Protein AF-A0A1R4K8W9-F1 (afdb_monomer_lite)

Radius of gyration: 17.44 Å; chains: 1; bounding box: 44×37×46 Å

Organism: NCBI:txid1255609

Sequence (161 aa):
MVFISSLYRFVMVDKDFASDDVKMVTRKDALNFVVGKNAFVLSFSISIFIVVIISSSIFDASFLNINFLIEILTYSFFVLGSENIIYIFHNKSVEGYTSGSKRDEIEDIKIGIENFKDQIPSLIMICFLLFFVIGFRPNIYFSFFYYTACMGTLIYFKKKA

Structure (mmCIF, N/CA/C/O backbone):
data_AF-A0A1R4K8W9-F1
#
_entry.id   AF-A0A1R4K8W9-F1
#
loop_
_atom_site.group_PDB
_atom_site.id
_atom_site.type_symbol
_atom_site.label_atom_id
_atom_site.label_alt_id
_atom_site.label_comp_id
_atom_site.label_asym_id
_atom_site.label_entity_id
_atom_site.label_seq_id
_atom_site.pdbx_PDB_ins_code
_atom_site.Cartn_x
_atom_site.Cartn_y
_atom_site.Cartn_z
_atom_site.occupancy
_atom_site.B_iso_or_equiv
_atom_site.auth_seq_id
_atom_site.auth_comp_id
_atom_site.auth_asym_id
_atom_site.auth_atom_id
_atom_site.pdbx_PDB_model_num
ATOM 1 N N . MET A 1 1 ? 8.142 1.521 -0.996 1.00 77.69 1 MET A N 1
ATOM 2 C CA . MET A 1 1 ? 7.478 0.424 -0.250 1.00 77.69 1 MET A CA 1
ATOM 3 C C . MET A 1 1 ? 7.061 0.873 1.143 1.00 77.69 1 MET A C 1
ATOM 5 O O . MET A 1 1 ? 5.865 0.972 1.363 1.00 77.69 1 MET A O 1
ATOM 9 N N . VAL A 1 2 ? 8.001 1.246 2.025 1.00 80.31 2 VAL A N 1
ATOM 10 C CA . VAL A 1 2 ? 7.686 1.777 3.373 1.00 80.31 2 VAL A CA 1
ATOM 11 C C . VAL A 1 2 ? 6.737 2.975 3.305 1.00 80.31 2 VAL A C 1
ATOM 13 O O . VAL A 1 2 ? 5.678 2.931 3.910 1.00 80.31 2 VAL A O 1
ATOM 16 N N . PHE A 1 3 ? 7.047 3.971 2.466 1.00 83.31 3 PHE A N 1
ATOM 17 C CA . PHE A 1 3 ? 6.193 5.149 2.266 1.00 83.31 3 PHE A CA 1
ATOM 18 C C . PHE A 1 3 ? 4.720 4.804 1.975 1.00 83.31 3 PHE A C 1
ATOM 20 O O . PHE A 1 3 ? 3.818 5.370 2.578 1.00 83.31 3 PHE A O 1
ATOM 27 N N . ILE A 1 4 ? 4.479 3.833 1.091 1.00 85.19 4 ILE A N 1
ATOM 28 C CA . ILE A 1 4 ? 3.128 3.434 0.670 1.00 85.19 4 ILE A CA 1
ATOM 29 C C . ILE A 1 4 ? 2.391 2.710 1.797 1.00 85.19 4 ILE A C 1
ATOM 31 O O . ILE A 1 4 ? 1.211 2.962 2.010 1.00 85.19 4 ILE A O 1
ATOM 35 N N . SER A 1 5 ? 3.089 1.845 2.536 1.00 84.50 5 SER A N 1
ATOM 36 C CA . SER A 1 5 ? 2.542 1.172 3.720 1.00 84.50 5 SER A CA 1
ATOM 37 C C . SER A 1 5 ? 2.174 2.182 4.815 1.00 84.50 5 SER A C 1
ATOM 39 O O . SER A 1 5 ? 1.060 2.153 5.338 1.00 84.50 5 SER A O 1
ATOM 41 N N . SER A 1 6 ? 3.060 3.142 5.100 1.00 82.25 6 SER A N 1
ATOM 42 C CA . SER A 1 6 ? 2.808 4.210 6.073 1.00 82.25 6 SER A CA 1
ATOM 43 C C . SER A 1 6 ? 1.627 5.090 5.663 1.00 82.25 6 SER A C 1
ATOM 45 O O . SER A 1 6 ? 0.752 5.353 6.484 1.00 82.25 6 SER A O 1
ATOM 47 N N . LEU A 1 7 ? 1.559 5.493 4.391 1.00 84.56 7 LEU A N 1
ATOM 48 C CA . LEU A 1 7 ? 0.459 6.296 3.861 1.00 84.56 7 LEU A CA 1
ATOM 49 C C . LEU A 1 7 ? -0.872 5.537 3.904 1.00 84.56 7 LEU A C 1
ATOM 51 O O . LEU A 1 7 ? -1.887 6.104 4.296 1.00 84.56 7 LEU A O 1
ATOM 55 N N . TYR A 1 8 ? -0.874 4.250 3.548 1.00 84.38 8 TYR A N 1
ATOM 56 C CA . TYR A 1 8 ? -2.066 3.412 3.657 1.00 84.38 8 TYR A CA 1
ATOM 57 C C . TYR A 1 8 ? -2.580 3.364 5.097 1.00 84.38 8 TYR A C 1
ATOM 59 O O . TYR A 1 8 ? -3.767 3.578 5.330 1.00 84.38 8 TYR A O 1
ATOM 67 N N . ARG A 1 9 ? -1.696 3.141 6.074 1.00 77.81 9 ARG A N 1
ATOM 68 C CA . ARG A 1 9 ? -2.067 3.116 7.496 1.00 77.81 9 ARG A CA 1
ATOM 69 C C . ARG A 1 9 ? -2.595 4.454 7.980 1.00 77.81 9 ARG A C 1
ATOM 71 O O . ARG A 1 9 ? -3.632 4.484 8.630 1.00 77.81 9 ARG A O 1
ATOM 78 N N . PHE A 1 10 ? -1.936 5.544 7.612 1.00 78.81 10 PHE A N 1
ATOM 79 C CA . PHE A 1 10 ? -2.419 6.881 7.932 1.00 78.81 10 PHE A CA 1
ATOM 80 C C . PHE A 1 10 ? -3.848 7.107 7.414 1.00 78.81 10 PHE A C 1
ATOM 82 O O . PHE A 1 10 ? -4.684 7.670 8.100 1.00 78.81 10 PHE A O 1
ATOM 89 N N . VAL A 1 11 ? -4.170 6.600 6.226 1.00 79.56 11 VAL A N 1
ATOM 90 C CA . VAL A 1 11 ? -5.476 6.822 5.590 1.00 79.56 11 VAL A CA 1
ATOM 91 C C . VAL A 1 11 ? -6.565 5.846 6.072 1.00 79.56 11 VAL A C 1
ATOM 93 O O . VAL A 1 11 ? -7.741 6.215 6.114 1.00 79.56 11 VAL A O 1
ATOM 96 N N . MET A 1 12 ? -6.201 4.601 6.405 1.00 74.00 12 MET A N 1
ATOM 97 C CA . MET A 1 12 ? -7.136 3.501 6.715 1.00 74.00 12 MET A CA 1
ATOM 98 C C . MET A 1 12 ? -7.276 3.173 8.206 1.00 74.00 12 MET A C 1
ATOM 100 O O . MET A 1 12 ? -8.26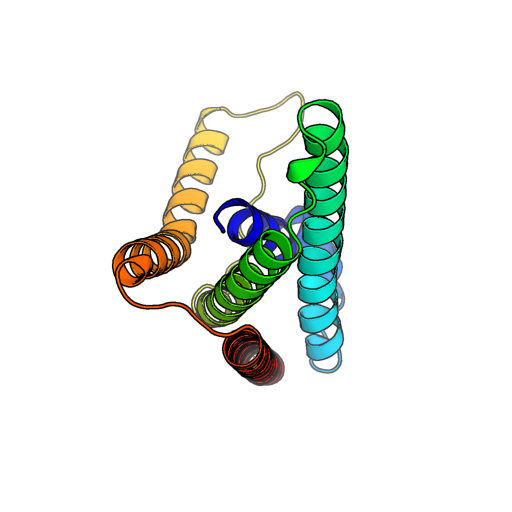3 2.545 8.600 1.00 74.00 12 MET A O 1
ATOM 104 N N . VAL A 1 13 ? -6.276 3.515 9.018 1.00 69.69 13 VAL A N 1
ATOM 105 C CA . VAL A 1 13 ? -6.132 3.043 10.405 1.00 69.69 13 VAL A CA 1
ATOM 106 C C . VAL A 1 13 ? -6.159 4.195 11.406 1.00 69.69 13 VAL A C 1
ATOM 108 O O . VAL A 1 13 ? -6.698 4.017 12.497 1.00 69.69 13 VAL A O 1
ATOM 111 N N . ASP A 1 14 ? -5.612 5.358 11.055 1.00 69.75 14 ASP A N 1
ATOM 112 C CA . ASP A 1 14 ? -5.602 6.533 11.930 1.00 69.75 14 ASP A CA 1
ATOM 113 C C . ASP A 1 14 ? -7.029 6.982 12.273 1.00 69.75 14 ASP A C 1
ATOM 115 O O . ASP A 1 14 ? -7.863 7.147 11.381 1.00 69.75 14 ASP A O 1
ATOM 119 N N . LYS A 1 15 ? -7.334 7.146 13.565 1.00 65.69 15 LYS A N 1
ATOM 120 C CA . LYS A 1 15 ? -8.681 7.505 14.025 1.00 65.69 15 LYS A CA 1
ATOM 121 C C . LYS A 1 15 ? -9.161 8.849 13.488 1.00 65.69 15 LYS A C 1
ATOM 123 O O . LYS A 1 15 ? -10.351 8.948 13.208 1.00 65.69 15 LYS A O 1
ATOM 128 N N . ASP A 1 16 ? -8.307 9.847 13.301 1.00 62.78 16 ASP A N 1
ATOM 129 C CA . ASP A 1 16 ? -8.754 11.163 12.832 1.00 62.78 16 ASP A CA 1
ATOM 130 C C . ASP A 1 16 ? -9.142 11.102 11.350 1.00 62.78 16 ASP A C 1
ATOM 132 O O . ASP A 1 16 ? -10.144 11.681 10.941 1.00 62.78 16 ASP A O 1
ATOM 136 N N . PHE A 1 17 ? -8.435 10.287 10.562 1.00 60.34 17 PHE A N 1
ATOM 137 C CA . PHE A 1 17 ? -8.746 10.050 9.146 1.00 60.34 17 PHE A CA 1
ATOM 138 C C . PHE A 1 17 ? -9.785 8.950 8.888 1.00 60.34 17 PHE A C 1
ATOM 140 O O . PHE A 1 17 ? -10.394 8.905 7.813 1.00 60.34 17 PHE A O 1
ATOM 147 N N . ALA A 1 18 ? -9.975 8.033 9.836 1.00 60.97 18 ALA A N 1
ATOM 148 C CA . ALA A 1 18 ? -10.952 6.955 9.748 1.00 60.97 18 ALA A CA 1
ATOM 149 C C . ALA A 1 18 ? -12.302 7.339 10.374 1.00 60.97 18 ALA A C 1
ATOM 151 O O . ALA A 1 18 ? -13.327 6.839 9.919 1.00 60.97 18 ALA A O 1
ATOM 152 N N . SER A 1 19 ? -12.345 8.203 11.396 1.00 55.94 19 SER A N 1
ATOM 153 C CA . SER A 1 19 ? -13.572 8.508 12.157 1.00 55.94 19 SER A CA 1
ATOM 154 C C . SER A 1 19 ? -14.633 9.271 11.362 1.00 55.94 19 SER A C 1
ATOM 156 O O . SER A 1 19 ? -15.825 9.045 11.601 1.00 55.94 19 SER A O 1
ATOM 158 N N . ASP A 1 20 ? -14.229 10.085 10.383 1.00 50.16 20 ASP A N 1
ATOM 159 C CA . ASP A 1 20 ? -15.157 10.747 9.458 1.00 50.16 20 ASP A CA 1
ATOM 160 C C . ASP A 1 20 ? -15.853 9.742 8.525 1.00 50.16 20 ASP A C 1
ATOM 162 O O . ASP A 1 20 ? -17.044 9.874 8.240 1.00 50.16 20 ASP A O 1
ATOM 166 N N . ASP A 1 21 ? -15.163 8.663 8.144 1.00 51.50 21 ASP A N 1
ATOM 167 C CA . ASP A 1 21 ? -15.714 7.630 7.264 1.00 51.50 21 ASP A CA 1
ATOM 168 C C . ASP A 1 21 ? -16.416 6.496 8.023 1.00 51.50 21 ASP A C 1
ATOM 170 O O . ASP A 1 21 ? -17.386 5.936 7.518 1.00 51.50 21 ASP A O 1
ATOM 174 N N . VAL A 1 22 ? -15.999 6.174 9.256 1.00 52.59 22 VAL A N 1
ATOM 175 C CA . VAL A 1 22 ? -16.625 5.138 10.107 1.00 52.59 22 VAL A CA 1
ATOM 176 C C . VAL A 1 22 ? -18.086 5.483 10.430 1.00 52.59 22 VAL A C 1
ATOM 178 O O . VAL A 1 22 ? -18.908 4.576 10.560 1.00 52.59 22 VAL A O 1
ATOM 181 N N . LYS A 1 23 ? -18.453 6.774 10.471 1.00 48.44 23 LYS A N 1
ATOM 182 C CA . LYS A 1 23 ? -19.855 7.218 10.602 1.00 48.44 23 LYS A CA 1
ATOM 183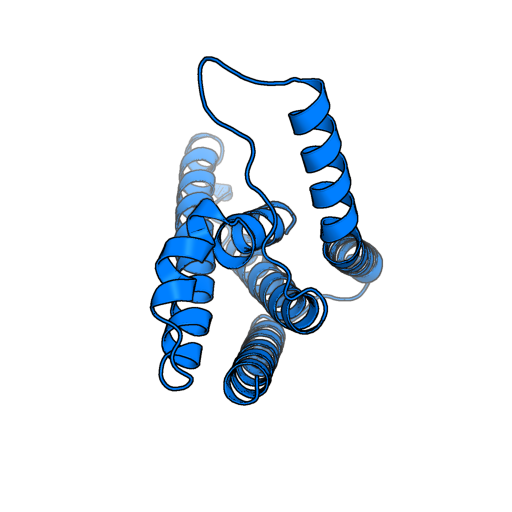 C C . LYS A 1 23 ? -20.691 7.013 9.328 1.00 48.44 23 LYS A C 1
ATOM 185 O O . LYS A 1 23 ? -21.916 7.000 9.423 1.00 48.44 23 LYS A O 1
ATOM 190 N N . MET A 1 24 ? -20.063 6.815 8.166 1.00 45.78 24 MET A N 1
ATOM 191 C CA . MET A 1 24 ? -20.727 6.566 6.877 1.00 45.78 24 MET A CA 1
ATOM 192 C C . MET A 1 24 ? -20.777 5.081 6.475 1.00 45.78 24 MET A C 1
ATOM 194 O O . MET A 1 24 ? -21.419 4.740 5.482 1.00 45.78 24 MET A O 1
ATOM 198 N N . VAL A 1 25 ? -20.166 4.161 7.230 1.00 49.50 25 VAL A N 1
ATOM 199 C CA . VAL A 1 25 ? -20.142 2.734 6.860 1.00 49.50 25 VAL A CA 1
ATOM 200 C C . VAL A 1 25 ? -21.442 2.032 7.259 1.00 49.50 25 VAL A C 1
ATOM 202 O O . VAL A 1 25 ? -21.509 1.287 8.235 1.00 49.50 25 VAL A O 1
ATOM 205 N N . THR A 1 26 ? -22.486 2.186 6.446 1.00 56.41 26 THR A N 1
ATOM 206 C CA . THR A 1 26 ? -23.426 1.069 6.278 1.00 56.41 26 THR A CA 1
ATOM 207 C C . THR A 1 26 ? -22.781 0.004 5.385 1.00 56.41 26 THR A C 1
ATOM 209 O O . THR A 1 26 ? -21.933 0.306 4.547 1.00 56.41 26 THR A O 1
ATOM 212 N N . ARG A 1 27 ? -23.184 -1.272 5.510 1.00 57.62 27 ARG A N 1
ATOM 213 C CA . ARG A 1 27 ? -22.676 -2.399 4.685 1.00 57.62 27 ARG A CA 1
ATOM 214 C C . ARG A 1 27 ? -22.696 -2.145 3.166 1.00 57.62 27 ARG A C 1
ATOM 216 O O . ARG A 1 27 ? -21.992 -2.832 2.424 1.00 57.62 27 ARG A O 1
ATOM 223 N N . LYS A 1 28 ? -23.499 -1.181 2.698 1.00 57.97 28 LYS A N 1
ATOM 224 C CA . LYS A 1 28 ? -23.577 -0.752 1.295 1.00 57.97 28 LYS A CA 1
ATOM 225 C C . LYS A 1 28 ? -22.348 0.040 0.828 1.00 57.97 28 LYS A C 1
ATOM 227 O O . LYS A 1 28 ? -21.997 -0.082 -0.342 1.00 57.97 28 LYS A O 1
ATOM 232 N N . ASP A 1 29 ? -21.640 0.722 1.727 1.00 73.31 29 ASP A N 1
ATOM 233 C CA . ASP A 1 29 ? -20.551 1.649 1.383 1.00 73.31 29 ASP A CA 1
ATOM 234 C C . ASP A 1 29 ? -19.143 1.072 1.581 1.00 73.31 29 ASP A C 1
ATOM 236 O O . ASP A 1 29 ? -18.153 1.728 1.270 1.00 73.31 29 ASP A O 1
ATOM 240 N N . ALA A 1 30 ? -19.022 -0.194 2.000 1.00 73.19 30 ALA A N 1
ATOM 241 C CA . ALA A 1 30 ? -17.729 -0.873 2.151 1.00 73.19 30 ALA A CA 1
ATOM 242 C C . ALA A 1 30 ? -16.891 -0.869 0.858 1.00 73.19 30 ALA A C 1
ATOM 244 O O . ALA A 1 30 ? -15.665 -0.792 0.910 1.00 73.19 30 ALA A O 1
ATOM 245 N N . LEU A 1 31 ? -17.548 -0.936 -0.307 1.00 79.06 31 LEU A N 1
ATOM 246 C CA . LEU A 1 31 ? -16.871 -0.837 -1.600 1.00 79.06 31 LEU A CA 1
ATOM 247 C C . LEU A 1 31 ? -16.314 0.573 -1.819 1.00 79.06 31 LEU A C 1
ATOM 249 O O . LEU A 1 31 ? -15.135 0.703 -2.130 1.00 79.06 31 LEU A O 1
ATOM 253 N N . ASN A 1 32 ? -17.133 1.607 -1.610 1.00 78.81 32 ASN A N 1
ATOM 254 C CA . ASN A 1 32 ? -16.728 3.005 -1.773 1.00 78.81 32 ASN A CA 1
ATOM 255 C C . ASN A 1 32 ? -15.583 3.363 -0.822 1.00 78.81 32 ASN A C 1
ATOM 257 O O . ASN A 1 32 ? -14.610 3.978 -1.246 1.00 78.81 32 ASN A O 1
ATOM 261 N N . PHE A 1 33 ? -15.656 2.896 0.426 1.00 80.56 33 PHE A N 1
ATOM 262 C CA . PHE A 1 33 ? -14.602 3.072 1.417 1.00 80.56 33 PHE A CA 1
ATOM 263 C C . PHE A 1 33 ? -13.283 2.426 0.969 1.00 80.56 33 PHE A C 1
ATOM 265 O O . PHE A 1 33 ? -12.272 3.109 0.829 1.00 80.56 33 PHE A O 1
ATOM 272 N N . VAL A 1 34 ? -13.283 1.115 0.691 1.00 82.94 34 VAL A N 1
ATOM 273 C CA . VAL A 1 34 ? -12.047 0.388 0.350 1.00 82.94 34 VAL A CA 1
ATOM 274 C C . VAL A 1 34 ? -11.443 0.902 -0.956 1.00 82.94 34 VAL A C 1
ATOM 276 O O . VAL A 1 34 ? -10.235 1.145 -1.014 1.00 82.94 34 VAL A O 1
ATOM 279 N N . VAL A 1 35 ? -12.266 1.084 -1.993 1.00 85.50 35 VAL A N 1
ATOM 280 C CA . VAL A 1 35 ? -11.812 1.570 -3.303 1.00 85.50 35 VAL A CA 1
ATOM 281 C C . VAL A 1 35 ? -11.327 3.010 -3.196 1.00 85.50 35 VAL A C 1
ATOM 283 O O . VAL A 1 35 ? -10.242 3.305 -3.684 1.00 85.50 35 VAL A O 1
ATOM 286 N N . GLY A 1 36 ? -12.077 3.890 -2.527 1.00 83.69 36 GLY A N 1
ATOM 287 C CA . GLY A 1 36 ? -11.725 5.301 -2.378 1.00 83.69 36 GLY A CA 1
ATOM 288 C C . GLY A 1 36 ? -10.398 5.494 -1.651 1.00 83.69 36 GLY A C 1
ATOM 289 O O . GLY A 1 36 ? -9.524 6.208 -2.137 1.00 83.69 36 GLY A O 1
ATOM 290 N N . LYS A 1 37 ? -10.196 4.785 -0.537 1.00 84.88 37 LYS A N 1
ATOM 291 C CA . LYS A 1 37 ? -8.966 4.873 0.260 1.00 84.88 37 LYS A CA 1
ATOM 292 C C . LYS A 1 37 ? -7.755 4.315 -0.487 1.00 84.88 37 LYS A C 1
ATOM 294 O O . LYS A 1 37 ? -6.711 4.961 -0.533 1.00 84.88 37 LYS A O 1
ATOM 299 N N . ASN A 1 38 ? -7.896 3.162 -1.141 1.00 86.88 38 ASN A N 1
ATOM 300 C CA . ASN A 1 38 ? -6.819 2.603 -1.960 1.00 86.88 38 ASN A CA 1
ATOM 301 C C . ASN A 1 38 ? -6.500 3.493 -3.180 1.00 86.88 38 ASN A C 1
ATOM 303 O O . ASN A 1 38 ? -5.329 3.709 -3.492 1.00 86.88 38 ASN A O 1
ATOM 307 N N . ALA A 1 39 ? -7.520 4.045 -3.846 1.00 87.56 39 ALA A N 1
ATOM 308 C CA . ALA A 1 39 ? -7.345 4.963 -4.970 1.00 87.56 39 ALA A CA 1
ATOM 309 C C . ALA A 1 39 ? -6.649 6.260 -4.544 1.00 87.56 39 ALA A C 1
ATOM 311 O O . ALA A 1 39 ? -5.767 6.730 -5.259 1.00 87.56 39 ALA A O 1
ATOM 312 N N . PHE A 1 40 ? -6.995 6.802 -3.371 1.00 88.31 40 PHE A N 1
ATOM 313 C CA . PHE A 1 40 ? -6.325 7.962 -2.787 1.00 88.31 40 PHE A CA 1
ATOM 314 C C . PHE A 1 40 ? -4.843 7.686 -2.515 1.00 88.31 40 PHE A C 1
ATOM 316 O O . PHE A 1 40 ? -3.981 8.446 -2.947 1.00 88.31 40 PHE A O 1
ATOM 323 N N . VAL A 1 41 ? -4.525 6.573 -1.846 1.00 89.06 41 VAL A N 1
ATOM 324 C CA . VAL A 1 41 ? -3.134 6.205 -1.537 1.00 89.06 41 VAL A CA 1
ATOM 325 C C . VAL A 1 41 ? -2.314 6.053 -2.819 1.00 89.06 41 VAL A C 1
ATOM 327 O O . VAL A 1 41 ? -1.179 6.532 -2.893 1.00 89.06 41 VAL A O 1
ATOM 330 N N . LEU A 1 42 ? -2.888 5.426 -3.848 1.00 88.69 42 LEU A N 1
ATOM 331 C CA . LEU A 1 42 ? -2.227 5.222 -5.133 1.00 88.69 42 LEU A CA 1
ATOM 332 C C . LEU A 1 42 ? -2.021 6.539 -5.896 1.00 88.69 42 LEU A C 1
ATOM 334 O O . LEU A 1 42 ? -0.910 6.805 -6.351 1.00 88.69 42 LEU A O 1
ATOM 338 N N . SER A 1 43 ? -3.050 7.383 -6.003 1.00 87.69 43 SER A N 1
ATOM 339 C CA . SER A 1 43 ? -2.969 8.661 -6.723 1.00 87.69 43 SER A CA 1
ATOM 340 C C . SER A 1 43 ? -2.016 9.647 -6.046 1.00 87.69 43 SER A C 1
ATOM 342 O O . SER A 1 43 ? -1.209 10.291 -6.724 1.00 87.69 43 SER A O 1
ATOM 344 N N . PHE A 1 44 ? -2.034 9.706 -4.713 1.00 89.56 44 PHE A N 1
ATOM 345 C CA . PHE A 1 44 ? -1.118 10.534 -3.937 1.00 89.56 44 PHE A CA 1
ATOM 346 C C . PHE A 1 44 ? 0.329 10.045 -4.071 1.00 89.56 44 PHE A C 1
ATOM 348 O O . PHE A 1 44 ? 1.232 10.841 -4.332 1.00 89.56 44 PHE A O 1
ATOM 355 N N . SER A 1 45 ? 0.554 8.728 -3.987 1.00 86.88 45 SER A N 1
ATOM 356 C CA . SER A 1 45 ? 1.892 8.148 -4.165 1.00 86.88 45 SER A CA 1
ATOM 357 C C . SER A 1 45 ? 2.453 8.422 -5.559 1.00 86.88 45 SER A C 1
ATOM 359 O O . SER A 1 45 ? 3.597 8.851 -5.682 1.00 86.88 45 SER A O 1
ATOM 361 N N . ILE A 1 46 ? 1.649 8.231 -6.612 1.00 86.94 46 ILE A N 1
ATOM 362 C CA . ILE A 1 46 ? 2.057 8.523 -7.994 1.00 86.94 46 ILE A CA 1
ATOM 363 C C . ILE A 1 46 ? 2.397 10.006 -8.157 1.00 86.94 46 ILE A C 1
ATOM 365 O O . ILE A 1 46 ? 3.428 10.323 -8.743 1.00 86.94 46 ILE A O 1
ATOM 369 N N . SER A 1 47 ? 1.582 10.905 -7.599 1.00 88.56 47 SER A N 1
ATOM 370 C CA . SER A 1 47 ? 1.841 12.350 -7.647 1.00 88.56 47 SER A CA 1
ATOM 371 C C . SER A 1 47 ? 3.200 12.702 -7.038 1.00 88.56 47 SER A C 1
ATOM 373 O O . SER A 1 47 ? 3.980 13.430 -7.650 1.00 88.56 47 SER A O 1
ATOM 375 N N . ILE A 1 48 ? 3.533 12.127 -5.878 1.00 87.75 48 ILE A N 1
ATOM 376 C CA . ILE A 1 48 ? 4.845 12.323 -5.245 1.00 87.75 48 ILE A CA 1
ATOM 377 C C . ILE A 1 48 ? 5.969 11.749 -6.106 1.00 87.75 48 ILE A C 1
ATOM 379 O O . ILE A 1 48 ? 6.979 12.420 -6.307 1.00 87.75 48 ILE A O 1
ATOM 383 N N . PHE A 1 49 ? 5.812 10.540 -6.650 1.00 84.06 49 PHE A N 1
ATOM 384 C CA . PHE A 1 49 ? 6.847 9.948 -7.498 1.00 84.06 49 PHE A CA 1
ATOM 385 C C . PHE A 1 49 ? 7.086 10.751 -8.776 1.00 84.06 49 PHE A C 1
ATOM 387 O O . PHE A 1 49 ? 8.235 10.899 -9.179 1.00 84.06 49 PHE A O 1
ATOM 394 N N . ILE A 1 50 ? 6.041 11.330 -9.373 1.00 84.50 50 ILE A N 1
ATOM 395 C CA . ILE A 1 50 ? 6.176 12.246 -10.512 1.00 84.50 50 ILE A CA 1
ATOM 396 C C . ILE A 1 50 ? 7.010 13.467 -10.114 1.00 84.50 50 ILE A C 1
ATOM 398 O O . ILE A 1 50 ? 7.954 13.808 -10.823 1.00 84.50 50 ILE A O 1
ATOM 402 N N . VAL A 1 51 ? 6.718 14.094 -8.969 1.00 87.06 51 VAL A N 1
ATOM 403 C CA . VAL A 1 51 ? 7.497 15.243 -8.473 1.00 87.06 51 VAL A CA 1
ATOM 404 C C . VAL A 1 51 ? 8.962 14.865 -8.253 1.00 87.06 51 VAL A C 1
ATOM 406 O O . VAL A 1 51 ? 9.850 15.616 -8.658 1.00 87.06 51 VAL A O 1
ATOM 409 N N . VAL A 1 52 ? 9.226 13.698 -7.659 1.00 84.62 52 VAL A N 1
ATOM 410 C CA . VAL A 1 52 ? 10.592 13.192 -7.450 1.00 84.62 52 VAL A CA 1
ATOM 411 C C . VAL A 1 52 ? 11.301 12.994 -8.785 1.00 84.62 52 VAL A C 1
ATOM 413 O O . VAL A 1 52 ? 12.410 13.484 -8.951 1.00 84.62 52 VAL A O 1
ATOM 416 N N . ILE A 1 53 ? 10.657 12.351 -9.758 1.00 82.31 53 ILE A N 1
ATOM 417 C CA . ILE A 1 53 ? 11.246 12.092 -11.077 1.00 82.31 53 ILE A CA 1
ATOM 418 C C . ILE A 1 53 ? 11.551 13.395 -11.816 1.00 82.31 53 ILE A C 1
ATOM 420 O O . ILE A 1 53 ? 12.649 13.545 -12.346 1.00 82.31 53 ILE A O 1
ATOM 424 N N . ILE A 1 54 ? 10.620 14.354 -11.816 1.00 84.31 54 ILE A N 1
ATOM 425 C CA . ILE A 1 54 ? 10.837 15.673 -12.423 1.00 84.31 54 ILE A CA 1
ATOM 426 C C . ILE A 1 54 ? 12.011 16.376 -11.736 1.00 84.31 54 ILE A C 1
ATOM 428 O O . ILE A 1 54 ? 12.911 16.866 -12.413 1.00 84.31 54 ILE A O 1
ATOM 432 N N . SER A 1 55 ? 12.048 16.376 -10.403 1.00 85.19 55 SER A N 1
ATOM 433 C CA . SER A 1 55 ? 13.124 17.017 -9.639 1.00 85.19 55 SER A CA 1
ATOM 434 C C . SER A 1 55 ? 14.478 16.361 -9.912 1.00 85.19 55 SER A C 1
ATOM 436 O O . SER A 1 55 ? 15.466 17.055 -10.124 1.00 85.19 55 SER A O 1
ATOM 438 N N . SER A 1 56 ? 14.532 15.030 -9.974 1.00 83.31 56 SER A N 1
ATOM 439 C CA . SER A 1 56 ? 15.742 14.281 -10.319 1.00 83.31 56 SER A CA 1
ATOM 440 C C . SER A 1 56 ? 16.191 14.535 -11.759 1.00 83.31 56 SER A C 1
ATOM 442 O O . SER A 1 56 ? 17.391 14.618 -12.004 1.00 83.31 56 SER A O 1
ATOM 444 N N . SER A 1 57 ? 15.257 14.748 -12.694 1.00 80.88 57 SER A N 1
ATOM 445 C CA . SER A 1 57 ? 15.580 15.048 -14.097 1.00 80.88 57 SER A CA 1
ATOM 446 C C . SER A 1 57 ? 16.305 16.384 -14.300 1.00 80.88 57 SER A C 1
ATOM 448 O O . SER A 1 57 ? 16.995 16.553 -15.302 1.00 80.88 57 SER A O 1
ATOM 450 N N . ILE A 1 58 ? 16.206 17.310 -13.334 1.00 84.38 58 ILE A N 1
ATOM 451 C CA . ILE A 1 58 ? 16.976 18.566 -13.320 1.00 84.38 58 ILE A CA 1
ATOM 452 C C . ILE A 1 58 ? 18.473 18.283 -13.139 1.00 84.38 58 ILE A C 1
ATOM 454 O O . ILE A 1 58 ? 19.309 18.993 -13.693 1.00 84.38 58 ILE A O 1
ATOM 458 N N . PHE A 1 59 ? 18.813 17.250 -12.364 1.00 83.00 59 PHE A N 1
ATOM 459 C CA . PHE A 1 59 ? 20.196 16.876 -12.070 1.00 83.00 59 PHE A CA 1
ATOM 460 C C . PHE A 1 59 ? 20.753 15.866 -13.076 1.00 83.00 59 PHE A C 1
ATOM 462 O O . PHE A 1 59 ? 21.945 15.895 -13.369 1.00 83.00 59 PHE A O 1
ATOM 469 N N . ASP A 1 60 ? 19.898 14.994 -13.611 1.00 80.12 60 ASP A N 1
ATOM 470 C CA . ASP A 1 60 ? 20.273 13.997 -14.608 1.00 80.12 60 ASP A CA 1
ATOM 471 C C . ASP A 1 60 ? 19.100 13.704 -15.557 1.00 80.12 60 ASP A C 1
ATOM 473 O O . ASP A 1 60 ? 18.128 13.035 -15.199 1.00 80.12 60 ASP A O 1
ATOM 477 N N . ALA A 1 61 ? 19.204 14.171 -16.803 1.00 68.75 61 ALA A N 1
ATOM 478 C CA . ALA A 1 61 ? 18.178 13.968 -17.826 1.00 68.75 61 ALA A CA 1
ATOM 479 C C . ALA A 1 61 ? 17.956 12.482 -18.184 1.00 68.75 61 ALA A C 1
ATOM 481 O O . ALA A 1 61 ? 16.899 12.130 -18.710 1.00 68.75 61 ALA A O 1
ATOM 482 N N . SER A 1 62 ? 18.911 11.593 -17.874 1.00 66.69 62 SER A N 1
ATOM 483 C CA . SER A 1 62 ? 18.774 10.144 -18.081 1.00 66.69 62 SER A CA 1
ATOM 484 C C . SER A 1 62 ? 17.898 9.454 -17.023 1.00 66.69 62 SER A C 1
ATOM 486 O O . SER A 1 62 ? 17.508 8.298 -17.193 1.00 66.69 62 SER A O 1
ATOM 488 N N . PHE A 1 63 ? 17.509 10.176 -15.963 1.00 68.38 63 PHE A N 1
ATOM 489 C CA . PHE A 1 63 ? 16.687 9.659 -14.868 1.00 68.38 63 PHE A CA 1
ATOM 490 C C . PHE A 1 63 ? 15.207 9.441 -15.242 1.00 68.38 63 PHE A C 1
ATOM 492 O O . PHE A 1 63 ? 14.458 8.833 -14.476 1.00 68.38 63 PHE A O 1
ATOM 499 N N . LEU A 1 64 ? 14.767 9.872 -16.434 1.00 66.81 64 LEU A N 1
ATOM 500 C CA . LEU A 1 64 ? 13.442 9.562 -16.993 1.00 66.81 64 LEU A CA 1
ATOM 501 C C . LEU A 1 64 ? 13.352 8.093 -17.445 1.00 66.81 64 LEU A C 1
ATOM 503 O O . LEU A 1 64 ? 13.126 7.773 -18.612 1.00 66.81 64 LEU A O 1
ATOM 507 N N . ASN A 1 65 ? 13.537 7.173 -16.503 1.00 72.38 65 ASN A N 1
ATOM 508 C CA . ASN A 1 65 ? 13.501 5.746 -16.753 1.00 72.38 65 ASN A CA 1
ATOM 509 C C . ASN A 1 65 ? 12.087 5.203 -16.508 1.00 72.38 65 ASN A C 1
ATOM 511 O O . ASN A 1 65 ? 11.663 4.989 -15.372 1.00 72.38 65 ASN A O 1
ATOM 515 N N . ILE A 1 66 ? 11.356 4.935 -17.591 1.00 77.62 66 ILE A N 1
ATOM 516 C CA . ILE A 1 66 ? 10.014 4.331 -17.536 1.00 77.62 66 ILE A CA 1
ATOM 517 C C . ILE A 1 66 ? 10.037 2.980 -16.801 1.00 77.62 66 ILE A C 1
ATOM 519 O O . ILE A 1 66 ? 9.083 2.652 -16.097 1.00 77.62 66 ILE A O 1
ATOM 523 N N . ASN A 1 67 ? 11.131 2.215 -16.887 1.00 81.75 67 ASN A N 1
ATOM 524 C CA . ASN A 1 67 ? 11.237 0.944 -16.168 1.00 81.75 67 ASN A CA 1
ATOM 525 C C . ASN A 1 67 ? 11.238 1.156 -14.650 1.00 81.75 67 ASN A C 1
ATOM 527 O O . ASN A 1 67 ? 10.604 0.388 -13.934 1.00 81.75 67 ASN A O 1
ATOM 531 N N . PHE A 1 68 ? 11.859 2.234 -14.164 1.00 79.25 68 PHE A N 1
ATOM 532 C CA . PHE A 1 68 ? 11.842 2.585 -12.743 1.00 79.25 68 PHE A CA 1
ATOM 533 C C . PHE A 1 68 ? 10.423 2.922 -12.259 1.00 79.25 68 PHE A C 1
ATOM 535 O O . PHE A 1 68 ? 10.002 2.473 -11.194 1.00 79.25 68 PHE A O 1
ATOM 542 N N . LEU A 1 69 ? 9.637 3.636 -13.073 1.00 80.75 69 LEU A N 1
ATOM 543 C CA . LEU A 1 69 ? 8.216 3.887 -12.798 1.00 80.75 69 LEU A CA 1
ATOM 544 C C . LEU A 1 69 ? 7.398 2.593 -12.730 1.00 80.75 69 LEU A C 1
ATOM 546 O O . LEU A 1 69 ? 6.590 2.416 -11.816 1.00 80.75 69 LEU A O 1
ATOM 550 N N . ILE A 1 70 ? 7.613 1.684 -13.682 1.00 85.94 70 ILE A N 1
ATOM 551 C CA . ILE A 1 70 ? 6.931 0.386 -13.716 1.00 85.94 70 ILE A CA 1
ATOM 552 C C . ILE A 1 70 ? 7.301 -0.447 -12.485 1.00 85.94 70 ILE A C 1
ATOM 554 O O . ILE A 1 70 ? 6.418 -1.055 -11.878 1.00 85.94 70 ILE A O 1
ATOM 558 N N . GLU A 1 71 ? 8.567 -0.452 -12.068 1.00 84.94 71 GLU A N 1
ATOM 559 C CA . GLU A 1 71 ? 9.010 -1.136 -10.850 1.00 84.94 71 GLU A CA 1
ATOM 560 C C . GLU A 1 71 ? 8.353 -0.543 -9.602 1.00 84.94 71 GLU A C 1
ATOM 562 O O . GLU A 1 71 ? 7.777 -1.283 -8.800 1.00 84.94 71 GLU A O 1
ATOM 567 N N . ILE A 1 72 ? 8.347 0.787 -9.463 1.00 83.81 72 ILE A N 1
ATOM 568 C CA . ILE A 1 72 ? 7.663 1.468 -8.359 1.00 83.81 72 ILE A CA 1
ATOM 569 C C . ILE A 1 72 ? 6.192 1.060 -8.309 1.00 83.81 72 ILE A C 1
ATOM 571 O O . ILE A 1 72 ? 5.712 0.660 -7.246 1.00 83.81 72 ILE A O 1
ATOM 575 N N . LEU A 1 73 ? 5.472 1.116 -9.432 1.00 87.56 73 LEU A N 1
ATOM 576 C CA . LEU A 1 73 ? 4.060 0.727 -9.504 1.00 87.56 73 LEU A CA 1
ATOM 577 C C . LEU A 1 73 ? 3.852 -0.748 -9.146 1.00 87.56 73 LEU A C 1
ATOM 579 O O . LEU A 1 73 ? 2.957 -1.081 -8.369 1.00 87.56 73 LEU A O 1
ATOM 583 N N . THR A 1 74 ? 4.717 -1.626 -9.648 1.00 89.69 74 THR A N 1
ATOM 584 C CA . THR A 1 74 ? 4.684 -3.066 -9.368 1.00 89.69 74 THR A CA 1
ATOM 585 C C . THR A 1 74 ? 4.788 -3.341 -7.871 1.00 89.69 74 THR A C 1
ATOM 587 O O . THR A 1 74 ? 3.981 -4.095 -7.318 1.00 89.69 74 THR A O 1
ATOM 590 N N . TYR A 1 75 ? 5.746 -2.709 -7.194 1.00 86.06 75 TYR A N 1
ATOM 591 C CA . TYR A 1 75 ? 5.917 -2.846 -5.751 1.00 86.06 75 TYR A CA 1
ATOM 592 C C . TYR A 1 75 ? 4.816 -2.132 -4.960 1.00 86.06 75 TYR A C 1
ATOM 594 O O . TYR A 1 75 ? 4.438 -2.601 -3.887 1.00 86.06 75 TYR A O 1
ATOM 602 N N . SER A 1 76 ? 4.266 -1.038 -5.490 1.00 87.94 76 SER A N 1
ATOM 603 C CA . SER A 1 76 ? 3.132 -0.319 -4.895 1.00 87.94 76 SER A CA 1
ATOM 604 C C . SER A 1 76 ? 1.904 -1.215 -4.794 1.00 87.94 76 SER A C 1
ATOM 606 O O . SER A 1 76 ? 1.334 -1.351 -3.713 1.00 87.94 76 SER A O 1
ATOM 608 N N . PHE A 1 77 ? 1.540 -1.889 -5.888 1.00 90.69 77 PHE A N 1
ATOM 609 C CA . PHE A 1 77 ? 0.424 -2.833 -5.902 1.00 90.69 77 PHE A CA 1
ATOM 610 C C . PHE A 1 77 ? 0.634 -3.988 -4.924 1.00 90.69 77 PHE A C 1
ATOM 612 O O . PHE A 1 77 ? -0.286 -4.354 -4.194 1.00 90.69 77 PHE A O 1
ATOM 619 N N . PHE A 1 78 ? 1.851 -4.528 -4.853 1.00 88.38 78 PHE A N 1
ATOM 620 C CA . PHE A 1 78 ? 2.143 -5.632 -3.945 1.00 88.38 78 PHE A CA 1
ATOM 621 C C . PHE A 1 78 ? 2.029 -5.222 -2.467 1.00 88.38 78 PHE A C 1
ATOM 623 O O . PHE A 1 78 ? 1.428 -5.935 -1.658 1.00 88.38 78 PHE A O 1
ATOM 630 N N . VAL A 1 79 ? 2.570 -4.055 -2.108 1.00 88.62 79 VAL A N 1
ATOM 631 C CA . VAL A 1 79 ? 2.468 -3.519 -0.744 1.00 88.62 79 VAL A CA 1
ATOM 632 C C . VAL A 1 79 ? 1.011 -3.230 -0.397 1.00 88.62 79 VAL A C 1
ATOM 634 O O . VAL A 1 79 ? 0.538 -3.718 0.623 1.00 88.62 79 VAL A O 1
ATOM 637 N N . LEU A 1 80 ? 0.267 -2.534 -1.262 1.00 90.19 80 LEU A N 1
ATOM 638 C CA . LEU A 1 80 ? -1.143 -2.217 -1.010 1.00 90.19 80 LEU A CA 1
ATOM 639 C C . LEU A 1 80 ? -2.018 -3.465 -0.893 1.00 90.19 80 LEU A C 1
ATOM 641 O O . LEU A 1 80 ? -2.870 -3.541 -0.013 1.00 90.19 80 LEU A O 1
ATOM 645 N N . GLY A 1 81 ? -1.795 -4.472 -1.740 1.00 89.44 81 GLY A N 1
ATOM 646 C CA . GLY A 1 81 ? -2.486 -5.756 -1.624 1.00 89.44 81 GLY A CA 1
ATOM 647 C C . GLY A 1 81 ? -2.231 -6.411 -0.264 1.00 89.44 81 GLY A C 1
ATOM 648 O O . GLY A 1 81 ? -3.165 -6.832 0.413 1.00 89.44 81 GLY A O 1
ATOM 649 N N . SER A 1 82 ? -0.976 -6.409 0.184 1.00 89.06 82 SER A N 1
ATOM 650 C CA . SER A 1 82 ? -0.592 -6.987 1.475 1.00 89.06 82 SER A CA 1
ATOM 651 C C . SER A 1 82 ? -1.194 -6.218 2.655 1.00 89.06 82 SER A C 1
ATOM 653 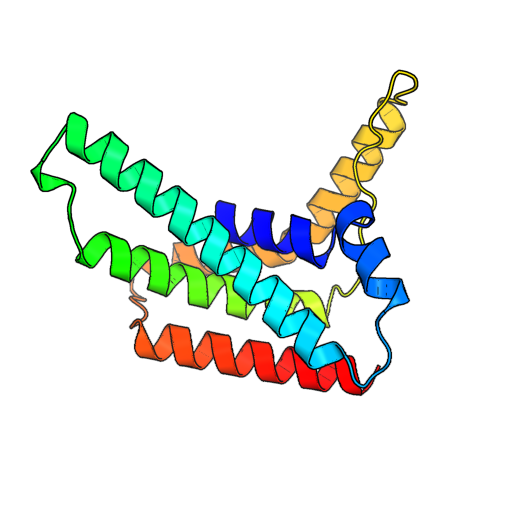O O . SER A 1 82 ? -1.720 -6.835 3.577 1.00 89.06 82 SER A O 1
ATOM 655 N N . GLU A 1 83 ? -1.195 -4.885 2.603 1.00 87.06 83 GLU A N 1
ATOM 656 C CA . GLU A 1 83 ? -1.837 -4.035 3.615 1.00 87.06 83 GLU A CA 1
ATOM 657 C C . GLU A 1 83 ? -3.352 -4.268 3.699 1.00 87.06 83 GLU A C 1
ATOM 659 O O . GLU A 1 83 ? -3.899 -4.347 4.799 1.00 87.06 83 GLU A O 1
ATOM 664 N N . ASN A 1 84 ? -4.032 -4.462 2.561 1.00 87.81 84 ASN A N 1
ATOM 665 C CA . ASN A 1 84 ? -5.455 -4.816 2.545 1.00 87.81 84 ASN A CA 1
ATOM 666 C C . ASN A 1 84 ? -5.720 -6.123 3.313 1.00 87.81 84 ASN A C 1
ATOM 668 O O . ASN A 1 84 ? -6.688 -6.195 4.066 1.00 87.81 84 ASN A O 1
ATOM 672 N N . ILE A 1 85 ? -4.858 -7.138 3.166 1.00 88.38 85 ILE A N 1
ATOM 673 C CA . ILE A 1 85 ? -4.973 -8.404 3.908 1.00 88.38 85 ILE A CA 1
ATOM 674 C C . ILE A 1 85 ? -4.651 -8.218 5.391 1.00 88.38 85 ILE A C 1
ATOM 676 O O . ILE A 1 85 ? -5.409 -8.686 6.239 1.00 88.38 85 ILE A O 1
ATOM 680 N N . ILE A 1 86 ? -3.566 -7.514 5.722 1.00 85.38 86 ILE A N 1
ATOM 681 C CA . ILE A 1 86 ? -3.188 -7.229 7.115 1.00 85.38 86 ILE A CA 1
ATOM 682 C C . ILE A 1 86 ? -4.339 -6.533 7.843 1.00 85.38 86 ILE A C 1
ATOM 684 O O . ILE A 1 86 ? -4.675 -6.916 8.965 1.00 85.38 86 ILE A O 1
ATOM 688 N N . TYR A 1 87 ? -4.980 -5.568 7.183 1.00 82.44 87 TYR A N 1
ATOM 689 C CA . TYR A 1 87 ? -6.094 -4.807 7.731 1.00 82.44 87 TYR A CA 1
ATOM 690 C C . TYR A 1 87 ? -7.339 -5.662 8.021 1.00 82.44 87 TYR A C 1
ATOM 692 O O . TYR A 1 87 ? -8.084 -5.339 8.941 1.00 82.44 87 TYR A O 1
ATOM 700 N N . ILE A 1 88 ? -7.555 -6.784 7.318 1.00 81.00 88 ILE A N 1
ATOM 701 C CA . ILE A 1 88 ? -8.633 -7.735 7.659 1.00 81.00 88 ILE A CA 1
ATOM 702 C C . ILE A 1 88 ? -8.427 -8.291 9.074 1.00 81.00 88 ILE A C 1
ATOM 704 O O . ILE A 1 88 ? -9.379 -8.373 9.849 1.00 81.00 88 ILE A O 1
ATOM 708 N N . PHE A 1 89 ? -7.191 -8.658 9.417 1.00 76.81 89 PHE A N 1
ATOM 709 C CA . PHE A 1 89 ? -6.859 -9.277 10.704 1.00 76.81 89 PHE A CA 1
ATOM 710 C C . PHE A 1 89 ? -6.597 -8.251 11.812 1.00 76.81 89 PHE A C 1
ATOM 712 O O . PHE A 1 89 ? -6.909 -8.502 12.973 1.00 76.81 89 PHE A O 1
ATOM 719 N N . HIS A 1 90 ? -6.063 -7.083 11.454 1.00 72.44 90 HIS A N 1
ATOM 720 C CA . HIS A 1 90 ? -5.699 -6.003 12.374 1.00 72.44 90 HIS A CA 1
ATOM 721 C C . HIS A 1 90 ? -6.629 -4.796 12.193 1.00 72.44 90 HIS A C 1
ATOM 723 O O . HIS A 1 90 ? -6.185 -3.655 12.116 1.00 72.44 90 HIS A O 1
ATOM 729 N N . ASN A 1 91 ? -7.938 -5.059 12.115 1.00 65.00 91 ASN A N 1
ATOM 730 C CA . ASN A 1 91 ? -9.003 -4.073 11.903 1.00 65.00 91 ASN A CA 1
ATOM 731 C C . ASN A 1 91 ? -9.259 -3.189 13.144 1.00 65.00 91 ASN A C 1
ATOM 733 O O . ASN A 1 91 ? -10.389 -3.081 13.626 1.00 65.00 91 ASN A O 1
ATOM 737 N N . LYS A 1 92 ? -8.212 -2.602 13.717 1.00 61.44 92 LYS A N 1
ATOM 738 C CA . LYS A 1 92 ? -8.317 -1.683 14.847 1.00 61.44 92 LYS A CA 1
ATOM 739 C C . LYS A 1 92 ? -7.914 -0.301 14.376 1.00 61.44 92 LYS A C 1
ATOM 741 O O . LYS A 1 92 ? -6.837 -0.138 13.823 1.00 61.44 92 LYS A O 1
ATOM 746 N N . SER A 1 93 ? -8.796 0.674 14.576 1.00 59.34 93 SER A N 1
ATOM 747 C CA . SER A 1 93 ? -8.439 2.081 14.426 1.00 59.34 93 SER A CA 1
ATOM 748 C C . SER A 1 93 ? -7.483 2.462 15.550 1.00 59.34 93 SER A C 1
ATOM 750 O O . SER A 1 93 ? -7.784 2.196 16.719 1.00 59.34 93 SER A O 1
ATOM 752 N N . VAL A 1 94 ? -6.380 3.095 15.202 1.00 60.56 94 VAL A N 1
ATOM 753 C CA . VAL A 1 94 ? -5.311 3.449 16.128 1.00 60.56 94 VAL A CA 1
ATOM 754 C C . VAL A 1 94 ? -5.409 4.937 16.454 1.00 60.56 94 VAL A C 1
ATOM 756 O O . VAL A 1 94 ? -5.743 5.738 15.581 1.00 60.56 94 VAL A O 1
ATOM 759 N N . GLU A 1 95 ? -5.197 5.306 17.717 1.00 56.72 95 GLU A N 1
ATOM 760 C CA . GLU A 1 95 ? -5.231 6.712 18.134 1.00 56.72 95 GLU A CA 1
ATOM 761 C C . GLU A 1 95 ? -4.104 7.503 17.465 1.00 56.72 95 GLU A C 1
ATOM 763 O O . GLU A 1 95 ? -2.942 7.085 17.452 1.00 56.72 95 GLU A O 1
ATOM 768 N N . GLY A 1 96 ? -4.486 8.629 16.857 1.00 56.81 96 GLY A N 1
ATOM 769 C CA . GLY A 1 96 ? -3.548 9.606 16.326 1.00 56.81 96 GLY A CA 1
ATOM 770 C C . GLY A 1 96 ? -2.824 10.323 17.465 1.00 56.81 96 GLY A C 1
ATOM 771 O O . GLY A 1 96 ? -3.289 10.351 18.606 1.00 56.81 96 GLY A O 1
ATOM 772 N N . TYR A 1 97 ? -1.668 10.910 17.162 1.00 56.06 97 TYR A N 1
ATOM 773 C CA . TYR A 1 97 ? -0.955 11.738 18.133 1.00 56.06 97 TYR A CA 1
ATOM 774 C C . TYR A 1 97 ? -1.780 12.978 18.466 1.00 56.06 97 TYR A C 1
ATOM 776 O O . TYR A 1 97 ? -2.172 13.720 17.564 1.00 56.06 97 TYR A O 1
ATOM 784 N N . THR A 1 98 ? -1.969 13.265 19.753 1.00 56.84 98 THR A N 1
ATOM 785 C CA . THR A 1 98 ? -2.651 14.492 20.166 1.00 56.84 98 THR A CA 1
ATOM 786 C C . THR A 1 98 ? -1.901 15.733 19.664 1.00 56.84 98 THR A C 1
ATOM 788 O O . THR A 1 98 ? -0.727 15.959 19.980 1.00 56.84 98 THR A O 1
ATOM 791 N N . SER A 1 99 ? -2.576 16.560 18.856 1.00 51.88 99 SER A N 1
ATOM 792 C CA . SER A 1 99 ? -2.061 17.852 18.388 1.00 51.88 99 SER A CA 1
ATOM 793 C C . SER A 1 99 ? -2.593 18.993 19.261 1.00 51.88 99 SER A C 1
ATOM 795 O O . SER A 1 99 ? -3.806 19.178 19.356 1.00 51.88 99 SER A O 1
ATOM 797 N N . GLY A 1 100 ? -1.714 19.787 19.883 1.00 56.88 100 GLY A N 1
ATOM 798 C CA . GLY A 1 100 ? -2.112 20.977 20.647 1.00 56.88 100 GLY A CA 1
ATOM 799 C C . GLY A 1 100 ? -1.159 21.355 21.785 1.00 56.88 100 GLY A C 1
ATOM 800 O O . GLY A 1 100 ? -0.183 20.667 22.059 1.00 56.88 100 GLY A O 1
ATOM 801 N N . SER A 1 101 ? -1.463 22.464 22.470 1.00 50.16 101 SER A N 1
ATOM 802 C CA . SER A 1 101 ? -0.650 23.043 23.561 1.00 50.16 101 SER A CA 1
ATOM 803 C C . SER A 1 101 ? -0.675 22.245 24.878 1.00 50.16 101 SER A C 1
ATOM 805 O O . SER A 1 101 ? 0.020 22.614 25.822 1.00 50.16 101 SER A O 1
ATOM 807 N N . LYS A 1 102 ? -1.482 21.184 24.971 1.00 56.53 102 LYS A N 1
ATOM 808 C CA . LYS A 1 102 ? -1.529 20.257 26.108 1.00 56.53 102 LYS A CA 1
ATOM 809 C C . LYS A 1 102 ? -1.170 18.864 25.606 1.00 56.53 102 LYS A C 1
ATOM 811 O O . LYS A 1 102 ? -2.048 18.029 25.428 1.00 56.53 102 LYS A O 1
ATOM 816 N N . ARG A 1 103 ? 0.107 18.666 25.291 1.00 60.75 103 ARG A N 1
ATOM 817 C CA . ARG A 1 103 ? 0.661 17.340 25.022 1.00 60.75 103 ARG A CA 1
ATOM 818 C C . ARG A 1 103 ? 1.090 16.710 26.334 1.00 60.75 103 ARG A C 1
ATOM 820 O O . ARG A 1 103 ? 1.811 17.347 27.100 1.00 60.75 103 ARG A O 1
ATOM 827 N 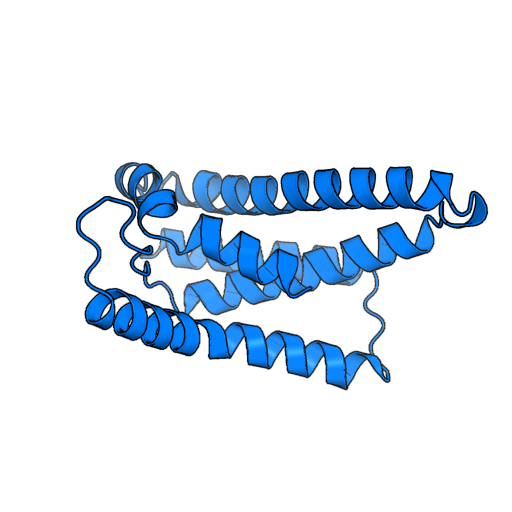N . ASP A 1 104 ? 0.655 15.482 26.562 1.00 76.62 104 ASP A N 1
ATOM 828 C CA . ASP A 1 104 ? 1.265 14.613 27.557 1.00 76.62 104 ASP A CA 1
ATOM 829 C C . ASP A 1 104 ? 2.293 13.736 26.833 1.00 76.62 104 ASP A C 1
ATOM 831 O O . ASP A 1 104 ? 1.951 12.852 26.048 1.00 76.62 104 ASP A O 1
ATOM 835 N N . GLU A 1 105 ? 3.576 14.029 27.051 1.00 76.06 105 GLU A N 1
ATOM 836 C CA . GLU A 1 105 ? 4.683 13.333 26.388 1.00 76.06 105 GLU A CA 1
ATOM 837 C C . GLU A 1 105 ? 4.691 11.828 26.700 1.00 76.06 105 GLU A C 1
ATOM 839 O O . GLU A 1 105 ? 5.098 11.020 25.864 1.00 76.06 105 GLU A O 1
ATOM 844 N N . ILE A 1 106 ? 4.224 11.431 27.889 1.00 78.88 106 ILE A N 1
ATOM 845 C CA . ILE A 1 106 ? 4.198 10.029 28.316 1.00 78.88 106 ILE A CA 1
ATOM 846 C C . ILE A 1 106 ? 3.082 9.282 27.581 1.00 78.88 106 ILE A C 1
ATOM 848 O O . ILE A 1 106 ? 3.273 8.138 27.154 1.00 78.88 106 ILE A O 1
ATOM 852 N N . GLU A 1 107 ? 1.934 9.932 27.402 1.00 77.31 107 GLU A N 1
ATOM 853 C CA . GLU A 1 107 ? 0.807 9.381 26.654 1.00 77.31 107 GLU A CA 1
ATOM 854 C C . GLU A 1 107 ? 1.140 9.251 25.160 1.00 77.31 107 GLU A C 1
ATOM 856 O O . GLU A 1 107 ? 0.951 8.176 24.588 1.00 77.31 107 GLU A O 1
ATOM 861 N N . ASP A 1 108 ? 1.775 10.264 24.562 1.00 73.19 108 ASP A N 1
ATOM 862 C CA . ASP A 1 108 ? 2.235 10.232 23.166 1.00 73.19 108 ASP A CA 1
ATOM 863 C C . ASP A 1 108 ? 3.261 9.103 22.913 1.00 73.19 108 ASP A C 1
ATOM 865 O O . ASP A 1 108 ? 3.212 8.428 21.879 1.00 73.19 108 ASP A O 1
ATOM 869 N N . ILE A 1 109 ? 4.186 8.848 23.851 1.00 77.00 109 ILE A N 1
ATOM 870 C CA . ILE A 1 109 ? 5.144 7.730 23.746 1.00 77.00 109 ILE A CA 1
ATOM 871 C C . ILE A 1 109 ? 4.415 6.386 23.818 1.00 77.00 109 ILE A C 1
ATOM 873 O O . ILE A 1 109 ? 4.727 5.469 23.052 1.00 77.00 109 ILE A O 1
ATOM 877 N N . LYS A 1 110 ? 3.442 6.253 24.724 1.00 82.00 110 LYS A N 1
ATOM 878 C CA . LYS A 1 110 ? 2.665 5.019 24.874 1.00 82.00 110 LYS A CA 1
ATOM 879 C C . LYS A 1 110 ? 1.857 4.719 23.611 1.00 82.00 110 LYS A C 1
ATOM 881 O O . LYS A 1 110 ? 1.939 3.594 23.113 1.00 82.00 110 LYS A O 1
ATOM 886 N N . ILE A 1 111 ? 1.167 5.725 23.070 1.00 76.38 111 ILE A N 1
ATOM 887 C CA . ILE A 1 111 ? 0.464 5.645 21.783 1.00 76.38 111 ILE A CA 1
ATOM 888 C C . ILE A 1 111 ? 1.465 5.261 20.688 1.00 76.38 111 ILE A C 1
ATOM 890 O O . ILE A 1 111 ? 1.258 4.289 19.973 1.00 76.38 111 ILE A O 1
ATOM 894 N N . GLY A 1 112 ? 2.628 5.914 20.619 1.00 73.38 112 GLY A N 1
ATOM 895 C CA . GLY A 1 112 ? 3.669 5.575 19.646 1.00 73.38 112 GLY A CA 1
ATOM 896 C C . GLY A 1 112 ? 4.129 4.110 19.691 1.00 73.38 112 GLY A C 1
ATOM 897 O O . GLY A 1 112 ? 4.320 3.493 18.641 1.00 73.38 112 GLY A O 1
ATOM 898 N N . ILE A 1 113 ? 4.272 3.523 20.883 1.00 78.75 113 ILE A N 1
ATOM 899 C CA . ILE A 1 113 ? 4.652 2.110 21.053 1.00 78.75 113 ILE A CA 1
ATOM 900 C C . ILE A 1 113 ? 3.525 1.172 20.610 1.00 78.75 113 ILE A C 1
ATOM 902 O O . ILE A 1 113 ? 3.800 0.149 19.977 1.00 78.75 113 ILE A O 1
ATOM 906 N N . GLU A 1 114 ? 2.271 1.483 20.937 1.00 77.00 114 GLU A N 1
ATOM 907 C CA . GLU A 1 114 ? 1.117 0.703 20.471 1.00 77.00 114 GLU A CA 1
ATOM 908 C C . GLU A 1 114 ? 1.000 0.765 18.943 1.00 77.00 114 GLU A C 1
ATOM 910 O O . GLU A 1 114 ? 0.946 -0.279 18.291 1.00 77.00 114 GLU A O 1
ATOM 915 N N . ASN A 1 115 ? 1.141 1.956 18.361 1.00 72.31 115 ASN A N 1
ATOM 916 C CA . ASN A 1 115 ? 1.130 2.175 16.915 1.00 72.31 115 ASN A CA 1
ATOM 917 C C . ASN A 1 115 ? 2.261 1.398 16.226 1.00 72.31 115 ASN A C 1
ATOM 919 O O . ASN A 1 115 ? 2.062 0.822 15.154 1.00 72.31 115 ASN A O 1
ATOM 923 N N . PHE A 1 116 ? 3.449 1.351 16.838 1.00 76.12 116 PHE A N 1
ATOM 924 C CA . PHE A 1 116 ? 4.578 0.577 16.326 1.00 76.12 116 PHE A CA 1
ATOM 925 C C . PHE A 1 116 ? 4.322 -0.932 16.387 1.00 76.12 116 PHE A C 1
ATOM 927 O O . PHE A 1 116 ? 4.607 -1.642 15.422 1.00 76.12 116 PHE A O 1
ATOM 934 N N . LYS A 1 117 ? 3.743 -1.439 17.484 1.00 78.50 117 LYS A N 1
ATOM 935 C CA . LYS A 1 117 ? 3.359 -2.856 17.592 1.00 78.50 117 LYS A CA 1
ATOM 936 C C . LYS A 1 117 ? 2.360 -3.239 16.511 1.00 78.50 117 LYS A C 1
ATOM 938 O O . LYS A 1 117 ? 2.537 -4.264 15.854 1.00 78.50 117 LYS A O 1
ATOM 943 N N . ASP A 1 118 ? 1.384 -2.378 16.259 1.00 73.81 118 ASP A N 1
ATOM 944 C CA . ASP A 1 118 ? 0.412 -2.593 15.197 1.00 73.81 118 ASP A CA 1
ATOM 945 C C . ASP A 1 118 ? 1.053 -2.544 13.804 1.00 73.81 118 ASP A C 1
ATOM 947 O O . ASP A 1 118 ? 0.480 -3.094 12.866 1.00 73.81 118 ASP A O 1
ATOM 951 N N . GLN A 1 119 ? 2.234 -1.927 13.637 1.00 75.31 119 GLN A N 1
ATOM 952 C CA . GLN A 1 119 ? 3.030 -1.893 12.395 1.00 75.31 119 GLN A CA 1
ATOM 953 C C . GLN A 1 119 ? 3.877 -3.136 12.132 1.00 75.31 119 GLN A C 1
ATOM 955 O O . GLN A 1 119 ? 4.279 -3.359 10.987 1.00 75.31 119 GLN A O 1
ATOM 960 N N . ILE A 1 120 ? 4.088 -3.987 13.136 1.00 81.94 120 ILE A N 1
ATOM 961 C CA . ILE A 1 120 ? 4.922 -5.189 13.015 1.00 81.94 120 ILE A CA 1
ATOM 962 C C . ILE A 1 120 ? 4.496 -6.095 11.843 1.00 81.94 120 ILE A C 1
ATOM 964 O O . ILE A 1 120 ? 5.377 -6.478 11.072 1.00 81.94 120 ILE A O 1
ATOM 968 N N . PRO A 1 121 ? 3.201 -6.407 11.615 1.00 80.81 121 PRO A N 1
ATOM 969 C CA . PRO A 1 121 ? 2.801 -7.252 10.486 1.00 80.81 121 PRO A CA 1
ATOM 970 C C . PRO A 1 121 ? 3.208 -6.673 9.123 1.00 80.81 121 PRO A C 1
ATOM 972 O O . PRO A 1 121 ? 3.698 -7.399 8.258 1.00 80.81 121 PRO A O 1
ATOM 975 N N . SER A 1 122 ? 3.064 -5.357 8.946 1.00 80.44 122 SER A N 1
ATOM 976 C CA . SER A 1 122 ? 3.460 -4.655 7.719 1.00 80.44 122 SER A CA 1
ATOM 977 C C . SER A 1 122 ? 4.973 -4.654 7.537 1.00 80.44 122 SER A C 1
ATOM 979 O O . SER A 1 122 ? 5.463 -4.931 6.443 1.00 80.44 122 SER A O 1
ATOM 981 N N 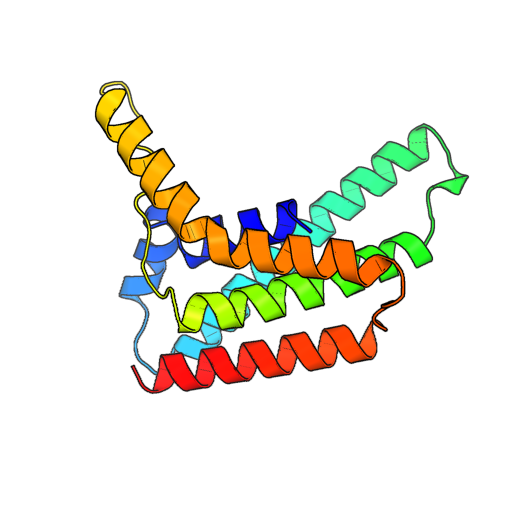. LEU A 1 123 ? 5.725 -4.405 8.612 1.00 80.31 123 LEU A N 1
ATOM 982 C CA . LEU A 1 123 ? 7.187 -4.441 8.590 1.00 80.31 123 LEU A CA 1
ATOM 983 C C . LEU A 1 123 ? 7.710 -5.836 8.251 1.00 80.31 123 LEU A C 1
ATOM 985 O O . LEU A 1 123 ? 8.590 -5.958 7.406 1.00 80.31 123 LEU A O 1
ATOM 989 N N . ILE A 1 124 ? 7.132 -6.887 8.838 1.00 82.31 124 ILE A N 1
ATOM 990 C CA . ILE A 1 124 ? 7.475 -8.277 8.519 1.00 82.31 124 ILE A CA 1
ATOM 991 C C . ILE A 1 124 ? 7.229 -8.557 7.032 1.00 82.31 124 ILE A C 1
ATOM 993 O O . ILE A 1 124 ? 8.109 -9.096 6.365 1.00 82.31 124 ILE A O 1
ATOM 997 N N . MET A 1 125 ? 6.082 -8.142 6.484 1.00 79.38 125 MET A N 1
ATOM 998 C CA . MET A 1 125 ? 5.775 -8.318 5.059 1.00 79.38 125 MET A CA 1
ATOM 999 C C . MET A 1 125 ? 6.736 -7.557 4.140 1.00 79.38 125 MET A C 1
ATOM 1001 O O . MET A 1 125 ? 7.169 -8.096 3.121 1.00 79.38 125 MET A O 1
ATOM 1005 N N . ILE A 1 126 ? 7.112 -6.326 4.497 1.00 78.81 126 ILE A N 1
ATOM 1006 C CA . ILE A 1 126 ? 8.109 -5.550 3.749 1.00 78.81 126 ILE A CA 1
ATOM 1007 C C . ILE A 1 126 ?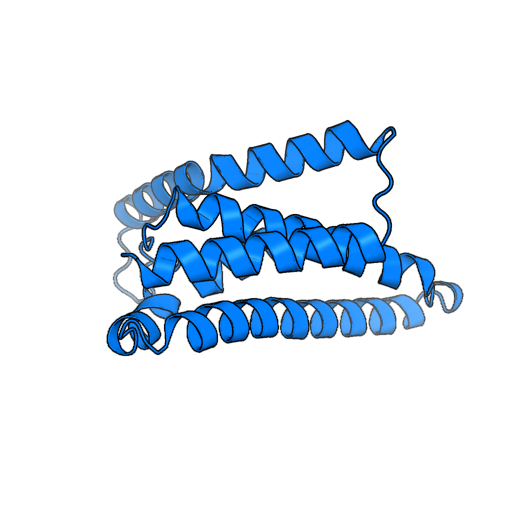 9.485 -6.221 3.835 1.00 78.81 126 ILE A C 1
ATOM 1009 O O . ILE A 1 126 ? 10.157 -6.339 2.815 1.00 78.81 126 ILE A O 1
ATOM 1013 N N . CYS A 1 127 ? 9.895 -6.706 5.009 1.00 76.56 127 CYS A N 1
ATOM 1014 C CA . CYS A 1 127 ? 11.147 -7.442 5.184 1.00 76.56 127 CYS A CA 1
ATOM 1015 C C . CYS A 1 127 ? 11.164 -8.736 4.366 1.00 76.56 127 CYS A C 1
ATOM 1017 O O . CYS A 1 127 ? 12.168 -9.016 3.717 1.00 76.56 127 CYS A O 1
ATOM 1019 N N . PHE A 1 128 ? 10.058 -9.489 4.332 1.00 76.06 128 PHE A N 1
ATOM 1020 C CA . PHE A 1 128 ? 9.927 -10.653 3.456 1.00 76.06 128 PHE A CA 1
ATOM 1021 C C . PHE A 1 128 ? 10.087 -10.260 1.995 1.00 76.06 128 PHE A C 1
ATOM 1023 O O . PHE A 1 128 ? 10.862 -10.892 1.283 1.00 76.06 128 PHE A O 1
ATOM 1030 N N . LEU A 1 129 ? 9.421 -9.192 1.555 1.00 70.62 129 LEU A N 1
ATOM 1031 C CA . LEU A 1 129 ? 9.580 -8.695 0.195 1.00 70.62 129 LEU A CA 1
ATOM 1032 C C . LEU A 1 129 ? 11.036 -8.375 -0.115 1.00 70.62 129 LEU A C 1
ATOM 1034 O O . LEU A 1 129 ? 11.552 -8.908 -1.088 1.00 70.62 129 LEU A O 1
ATOM 1038 N N . LEU A 1 130 ? 11.707 -7.601 0.741 1.00 70.19 130 LEU A N 1
ATOM 1039 C CA . LEU A 1 130 ? 13.119 -7.239 0.591 1.00 70.19 130 LEU A CA 1
ATOM 1040 C C . LEU A 1 130 ? 14.051 -8.462 0.570 1.00 70.19 130 LEU A C 1
ATOM 1042 O O . LEU A 1 130 ? 14.981 -8.490 -0.230 1.00 70.19 130 LEU A O 1
ATOM 1046 N N . PHE A 1 131 ? 13.789 -9.487 1.386 1.00 63.75 131 PHE A N 1
ATOM 1047 C CA . PHE A 1 131 ? 14.559 -10.738 1.381 1.00 63.75 131 PHE A CA 1
ATOM 1048 C C . PHE A 1 131 ? 14.330 -11.563 0.110 1.00 63.75 131 PHE A C 1
ATOM 1050 O O . PHE A 1 131 ? 15.274 -12.127 -0.443 1.00 63.75 131 PHE A O 1
ATOM 1057 N N . PHE A 1 132 ? 13.094 -11.608 -0.391 1.00 57.25 132 PHE A N 1
ATOM 1058 C CA . PHE A 1 132 ? 12.766 -12.303 -1.633 1.00 57.25 132 PHE A CA 1
ATOM 1059 C C . PHE A 1 132 ? 13.163 -11.513 -2.892 1.00 57.25 132 PHE A C 1
ATOM 1061 O O . PHE A 1 132 ? 13.276 -12.139 -3.943 1.00 57.25 132 PHE A O 1
ATOM 1068 N N . VAL A 1 133 ? 13.476 -10.205 -2.821 1.00 54.44 133 VAL A N 1
ATOM 1069 C CA . VAL A 1 133 ? 13.991 -9.408 -3.968 1.00 54.44 133 VAL A CA 1
ATOM 1070 C C . VAL A 1 133 ? 15.251 -10.031 -4.595 1.00 54.44 133 VAL A C 1
ATOM 1072 O O . VAL A 1 133 ? 15.500 -9.830 -5.783 1.00 54.44 133 VAL A O 1
ATOM 1075 N N . ILE A 1 134 ? 16.007 -10.859 -3.862 1.00 56.69 134 ILE A N 1
ATOM 1076 C CA . ILE A 1 134 ? 17.190 -11.555 -4.402 1.00 56.69 134 ILE A CA 1
ATOM 1077 C C . ILE A 1 134 ? 16.825 -12.520 -5.559 1.00 56.69 134 ILE A C 1
ATOM 1079 O O . ILE A 1 134 ? 17.676 -12.807 -6.398 1.00 56.69 134 ILE A O 1
ATOM 1083 N N . GLY A 1 135 ? 15.561 -12.951 -5.691 1.00 56.16 135 GLY A N 1
ATOM 1084 C CA . GLY A 1 135 ? 15.106 -13.786 -6.819 1.00 56.16 135 GLY A CA 1
ATOM 1085 C C . GLY A 1 135 ? 13.681 -13.534 -7.327 1.00 56.16 135 GLY A C 1
ATOM 1086 O O . GLY A 1 135 ? 13.325 -13.997 -8.409 1.00 56.16 135 GLY A O 1
ATOM 1087 N N . PHE A 1 136 ? 12.856 -12.790 -6.591 1.00 68.25 136 PHE A N 1
ATOM 1088 C CA . PHE A 1 136 ? 11.471 -12.501 -6.939 1.00 68.25 136 PHE A CA 1
ATOM 1089 C C . PHE A 1 136 ? 11.360 -11.113 -7.570 1.00 68.25 136 PHE A C 1
ATOM 1091 O O . PHE A 1 136 ? 11.406 -10.091 -6.888 1.00 68.25 136 PHE A O 1
ATOM 1098 N N . ARG A 1 137 ? 11.194 -11.086 -8.895 1.00 73.88 137 ARG A N 1
ATOM 1099 C CA . ARG A 1 137 ? 10.854 -9.879 -9.655 1.00 73.88 137 ARG A CA 1
ATOM 1100 C C . ARG A 1 137 ? 9.389 -9.967 -10.069 1.00 73.88 137 ARG A C 1
ATOM 1102 O O . ARG A 1 137 ? 9.100 -10.575 -11.103 1.00 73.88 137 ARG A O 1
ATOM 1109 N N . PRO A 1 138 ? 8.452 -9.446 -9.256 1.00 73.81 138 PRO A N 1
ATOM 1110 C CA . PRO A 1 138 ? 7.048 -9.497 -9.615 1.00 73.81 138 PRO A CA 1
ATOM 1111 C C . PRO A 1 138 ? 6.828 -8.759 -10.938 1.00 73.81 138 PRO A C 1
ATOM 1113 O O . PRO A 1 138 ? 7.423 -7.718 -11.198 1.00 73.81 138 PRO A O 1
ATOM 1116 N N . ASN A 1 139 ? 5.980 -9.320 -11.793 1.00 87.75 139 ASN A N 1
ATOM 1117 C CA . ASN A 1 139 ? 5.526 -8.635 -12.995 1.00 87.75 139 ASN A CA 1
ATOM 1118 C C . ASN A 1 139 ? 4.377 -7.686 -12.619 1.00 87.75 139 ASN A C 1
ATOM 1120 O O . ASN A 1 139 ? 3.528 -8.052 -11.805 1.00 87.75 139 ASN A O 1
ATOM 1124 N N . ILE A 1 140 ? 4.308 -6.510 -13.247 1.00 90.25 140 ILE A N 1
ATOM 1125 C CA . ILE A 1 140 ? 3.225 -5.535 -13.058 1.00 90.25 140 ILE A CA 1
ATOM 1126 C C . ILE A 1 140 ? 1.823 -6.162 -13.151 1.00 90.25 140 ILE A C 1
ATOM 1128 O O . ILE A 1 140 ? 0.969 -5.864 -12.317 1.00 90.25 140 ILE A O 1
ATOM 1132 N N . TYR A 1 141 ? 1.592 -7.084 -14.092 1.00 91.88 141 TYR A N 1
ATOM 1133 C CA . TYR A 1 141 ? 0.309 -7.774 -14.259 1.00 91.88 141 TYR A CA 1
ATOM 1134 C C . TYR A 1 141 ? -0.010 -8.687 -13.075 1.00 91.88 141 TYR A C 1
ATOM 1136 O O . TYR A 1 141 ? -1.136 -8.696 -12.582 1.00 91.88 141 TYR A O 1
ATOM 1144 N N . PHE A 1 142 ? 0.991 -9.425 -12.589 1.00 90.94 142 PHE A N 1
ATOM 1145 C CA . PHE A 1 142 ? 0.838 -10.280 -11.416 1.00 90.94 142 PHE A CA 1
ATOM 1146 C C . PHE A 1 142 ? 0.577 -9.446 -10.160 1.00 90.94 142 PHE A C 1
ATOM 1148 O O . PHE A 1 142 ? -0.341 -9.752 -9.403 1.00 90.94 142 PHE A O 1
ATOM 1155 N N . SER A 1 143 ? 1.323 -8.355 -9.967 1.00 90.94 143 SER A N 1
ATOM 1156 C CA . SER A 1 143 ? 1.107 -7.441 -8.844 1.00 90.94 143 SER A CA 1
ATOM 1157 C C . SER A 1 143 ? -0.275 -6.798 -8.880 1.00 90.94 143 SER A C 1
ATOM 1159 O O . SER A 1 143 ? -0.922 -6.690 -7.842 1.00 90.94 143 SER A O 1
ATOM 1161 N N . PHE A 1 144 ? -0.757 -6.405 -10.061 1.00 92.81 144 PHE A N 1
ATOM 1162 C CA . PHE A 1 144 ? -2.099 -5.855 -10.224 1.00 92.81 144 PHE A CA 1
ATOM 1163 C C . PHE A 1 144 ? -3.191 -6.892 -9.919 1.00 92.81 144 PHE A C 1
ATOM 1165 O O . PHE A 1 144 ? -4.151 -6.596 -9.203 1.00 92.81 144 PHE A O 1
ATOM 1172 N N . PHE A 1 145 ? -3.033 -8.129 -10.399 1.00 93.62 145 PHE A N 1
ATOM 1173 C CA . PHE A 1 145 ? -3.940 -9.227 -10.061 1.00 93.62 145 PHE A CA 1
ATOM 1174 C C . PHE A 1 145 ? -3.952 -9.507 -8.552 1.00 93.62 145 PHE A C 1
ATOM 1176 O O . PHE A 1 145 ? -5.016 -9.578 -7.943 1.00 93.62 145 PHE A O 1
ATOM 1183 N N . TYR A 1 146 ? -2.777 -9.591 -7.927 1.00 91.25 146 TYR A N 1
ATOM 1184 C CA . TYR A 1 146 ? -2.650 -9.769 -6.482 1.00 91.25 146 TYR A CA 1
ATOM 1185 C C . TYR A 1 146 ? -3.364 -8.649 -5.713 1.00 91.25 146 TYR A C 1
ATOM 1187 O O . TYR A 1 146 ? -4.208 -8.913 -4.861 1.00 91.25 146 TYR A O 1
ATOM 1195 N N . TYR A 1 147 ? -3.100 -7.394 -6.075 1.00 93.12 147 TYR A N 1
ATOM 1196 C CA . TYR A 1 147 ? -3.739 -6.225 -5.479 1.00 93.12 147 TYR A CA 1
ATOM 1197 C C . TYR A 1 147 ? -5.271 -6.266 -5.579 1.00 93.12 147 TYR A C 1
ATOM 1199 O O . TYR A 1 147 ? -5.961 -6.082 -4.574 1.00 93.12 147 TYR A O 1
ATOM 1207 N N . THR A 1 148 ? -5.811 -6.545 -6.768 1.00 92.25 148 THR A N 1
ATOM 1208 C CA . THR A 1 148 ? -7.266 -6.615 -6.987 1.00 92.25 148 THR A CA 1
ATOM 1209 C C . THR A 1 148 ? -7.911 -7.778 -6.228 1.00 92.25 148 THR A C 1
ATOM 1211 O O . THR A 1 148 ? -8.976 -7.596 -5.634 1.00 92.25 148 THR A O 1
ATOM 1214 N N . ALA A 1 149 ? -7.252 -8.939 -6.153 1.00 92.38 149 ALA A N 1
ATOM 1215 C CA . ALA A 1 149 ? -7.714 -10.075 -5.357 1.00 92.38 149 ALA A CA 1
ATOM 1216 C C . ALA A 1 149 ? -7.754 -9.748 -3.851 1.00 92.38 149 ALA A C 1
ATOM 1218 O O . ALA A 1 149 ? -8.753 -10.019 -3.174 1.00 92.38 149 ALA A O 1
ATOM 1219 N N . CYS A 1 150 ? -6.708 -9.106 -3.322 1.00 91.69 150 CYS A N 1
ATOM 1220 C CA . CYS A 1 150 ? -6.650 -8.668 -1.926 1.00 91.69 150 CYS A CA 1
ATOM 1221 C C . CYS A 1 150 ? -7.724 -7.620 -1.604 1.00 91.69 150 CYS A C 1
ATOM 1223 O O . CYS A 1 150 ? -8.384 -7.710 -0.568 1.00 91.69 150 CYS A O 1
ATOM 1225 N N . MET A 1 151 ? -7.953 -6.667 -2.510 1.00 90.88 151 MET A N 1
ATOM 1226 C CA . MET A 1 151 ? -9.010 -5.665 -2.364 1.00 90.88 151 MET A CA 1
ATOM 1227 C C . MET A 1 151 ? -10.401 -6.311 -2.340 1.00 90.88 151 MET A C 1
ATOM 1229 O O . MET A 1 151 ? -11.203 -6.019 -1.452 1.00 90.88 151 MET A O 1
ATOM 1233 N N . GLY A 1 152 ? -10.683 -7.232 -3.269 1.00 88.50 152 GLY A N 1
ATOM 1234 C CA . GLY A 1 152 ? -11.943 -7.980 -3.294 1.00 88.50 152 GLY A CA 1
ATOM 1235 C C . GLY A 1 152 ? -12.168 -8.783 -2.010 1.00 88.50 152 GLY A C 1
ATOM 1236 O O . GLY A 1 152 ? -13.274 -8.790 -1.465 1.00 88.50 152 GLY A O 1
ATOM 1237 N N . THR A 1 153 ? -11.101 -9.382 -1.477 1.00 88.62 153 THR A N 1
ATOM 1238 C CA . THR A 1 153 ? -11.125 -10.102 -0.197 1.00 88.62 153 THR A CA 1
ATOM 1239 C C . THR A 1 153 ? -11.472 -9.161 0.959 1.00 88.62 153 THR A C 1
ATOM 1241 O O . THR A 1 153 ? -12.385 -9.453 1.732 1.00 88.62 153 THR A O 1
ATOM 1244 N N . LEU A 1 154 ? -10.831 -7.991 1.048 1.00 86.75 154 LEU A N 1
ATOM 1245 C CA . LEU A 1 154 ? -11.134 -7.002 2.085 1.00 86.75 154 LEU A CA 1
ATOM 1246 C C . LEU A 1 154 ? -12.592 -6.520 2.014 1.00 86.75 154 LEU A C 1
ATOM 1248 O O . LEU A 1 154 ? -13.278 -6.480 3.037 1.00 86.75 154 LEU A O 1
ATOM 1252 N N . ILE A 1 155 ? -13.094 -6.218 0.812 1.00 85.06 155 ILE A N 1
ATOM 1253 C CA . ILE A 1 155 ? -14.493 -5.812 0.601 1.00 85.06 155 ILE A CA 1
ATOM 1254 C C . ILE A 1 155 ? -15.452 -6.907 1.084 1.00 85.06 155 ILE A C 1
ATOM 1256 O O . ILE A 1 155 ? -16.443 -6.609 1.752 1.00 85.06 155 ILE A O 1
ATOM 1260 N N . TYR A 1 156 ? -15.168 -8.172 0.769 1.00 86.44 156 TYR A N 1
ATOM 1261 C CA . TYR A 1 156 ? -15.990 -9.302 1.199 1.00 86.44 156 TYR A CA 1
ATOM 1262 C C . TYR A 1 156 ? -16.066 -9.420 2.726 1.00 86.44 156 TYR A C 1
ATOM 1264 O O . TYR A 1 156 ? -17.162 -9.538 3.277 1.00 86.44 156 TYR A O 1
ATOM 1272 N N . PHE A 1 157 ? -14.924 -9.341 3.414 1.00 82.75 157 PHE A N 1
ATOM 1273 C CA . PHE A 1 157 ? -14.880 -9.408 4.876 1.00 82.75 157 PHE A CA 1
ATOM 1274 C C . PHE A 1 157 ? -15.580 -8.209 5.528 1.00 82.75 157 PHE A C 1
ATOM 1276 O O . PHE A 1 157 ? -16.369 -8.395 6.454 1.00 82.75 157 PHE A O 1
ATOM 1283 N N . LYS A 1 158 ? -15.389 -6.992 5.002 1.00 76.38 158 LYS A N 1
ATOM 1284 C CA . LYS A 1 158 ? -16.058 -5.780 5.507 1.00 76.38 158 LYS A CA 1
ATOM 1285 C C . LYS A 1 158 ? -17.571 -5.780 5.298 1.00 76.38 158 LYS A C 1
ATOM 1287 O O . LYS A 1 158 ? -18.282 -5.226 6.123 1.00 76.38 158 LYS A O 1
ATOM 1292 N N . LYS A 1 159 ? -18.081 -6.414 4.236 1.00 71.56 159 LYS A N 1
ATOM 1293 C CA . LYS A 1 159 ? -19.532 -6.580 4.028 1.00 71.56 159 LYS A CA 1
ATOM 1294 C C . LYS A 1 159 ? -20.181 -7.547 5.023 1.00 71.56 159 LYS A C 1
ATOM 1296 O O . LYS A 1 159 ? -21.391 -7.461 5.227 1.00 71.56 159 LYS A O 1
ATOM 1301 N N . LYS A 1 160 ? -19.414 -8.496 5.571 1.00 60.22 160 LYS A N 1
ATOM 1302 C CA . LYS A 1 160 ? -19.907 -9.505 6.521 1.00 60.22 160 LYS A CA 1
ATOM 1303 C C . LYS A 1 160 ? -19.851 -9.063 7.984 1.00 60.22 160 LYS A C 1
ATOM 1305 O O . LYS A 1 160 ? -20.672 -9.557 8.755 1.00 60.22 160 LYS A O 1
ATOM 1310 N N . ALA A 1 161 ? -18.904 -8.194 8.340 1.00 58.31 161 ALA A N 1
ATOM 1311 C CA . ALA A 1 161 ? -18.860 -7.529 9.645 1.00 58.31 161 ALA A CA 1
ATOM 1312 C C . ALA A 1 161 ? -20.147 -6.715 9.893 1.00 58.31 161 ALA A C 1
ATOM 1314 O O . ALA A 1 161 ? -20.573 -6.653 11.060 1.00 58.31 161 ALA A O 1
#

Secondary structure (DSSP, 8-state):
-HHHHHHHHHHHTBHHHHHHHHTT--TTSHHHHHHHHHHHHHHHHHHHHHHHHHHHHHH-GGG--HHHHHHHHHHHHHHHHHHHHHHHH---PBPPPPPSS---HHHHHHHHHHHHHHHHHHHHHHHHHHHHTTT----HHHHHHHHHHHHHHHHHHHHH-

pLDDT: mean 76.74, std 12.06, range [45.78, 93.62]

Foldseek 3Di:
DVLLLVLLCCCQAACVNCVVCVVVDDLVCLLVSLCVSLVVSVVVVVVVVVVVQVVVCVVPVVSPDVVVVQQVLLVSLQLLLQSLQLCLVLVHRAYDQDDDPDHDPVVNVVSVVVVVVSCVSSVVVVVVVVVCVVPDDGHSVNSNVSSVVSSVVSSVSSSVD